Protein AF-A0A662U172-F1 (afdb_monomer)

Nearest PDB structures (foldseek):
  5jpu-assembly1_B  TM=6.348E-01  e=9.410E-02  Rhodococcus erythropolis
  7epn-assembly1_A  TM=6.260E-01  e=1.251E-01  Mycolicibacterium smegmatis MC2 155
  4hvn-assembly1_B  TM=6.223E-01  e=1.401E-01  Catenulispora acidiphila DSM 44928
  3dm8-assembly1_A-2  TM=6.032E-01  e=2.087E-01  Rhodopseudomonas palustris
  3ec9-assembly1_A  TM=5.964E-01  e=4.130E-01  Burkholderia thailandensis E264

Secondary structure (DSSP, 8-state):
--PPPSS-HHHHHHHHHHHHHTSHHHHHTT-EEEEEEEEEEETTEEEEEEEEEEE-TTT--EEEEEEEEEEETTT--EEEEEEES-SS--

Radius of gyration: 13.89 Å; Cα contacts (8 Å, |Δi|>4): 177; chains: 1; bounding box: 37×20×42 Å

Sequence (90 aa):
FYYPPRVTPFEAERIALEAVEETECYEEYNLHELEVEEVRTDRGDWEIEVEARGESCHTEEERGWTFKVRIDMYTGRVRRIRSDPDCGCT

Foldseek 3Di:
DDDDFPADQVNLLVLQVVVVCPDPCCVVFVKDPWDWDDWDDDPQKIWTKIKIWGADPPDRDIDIKIKTWIARRHPRDTPDIAMVVGDDDD

pLDDT: mean 88.61, std 11.21, range [47.03, 97.5]

Mean predicted aligned error: 4.97 Å

Structure (mmCIF, N/CA/C/O backbone):
data_AF-A0A662U172-F1
#
_entry.id   AF-A0A662U172-F1
#
loop_
_atom_site.group_PDB
_atom_site.id
_atom_site.type_symbol
_atom_site.label_atom_id
_atom_site.label_alt_id
_atom_site.label_comp_id
_atom_site.label_asym_id
_atom_site.label_entity_id
_atom_site.label_seq_id
_atom_site.pdbx_PDB_ins_code
_atom_site.Cartn_x
_atom_site.Cartn_y
_atom_site.Cartn_z
_atom_site.occupancy
_atom_site.B_iso_or_equiv
_atom_site.auth_seq_id
_atom_site.auth_comp_id
_atom_site.auth_asym_id
_atom_site.auth_atom_id
_atom_site.pdbx_PDB_model_num
ATOM 1 N N . PHE A 1 1 ? 12.209 -7.426 -26.035 1.00 47.03 1 PHE A N 1
ATOM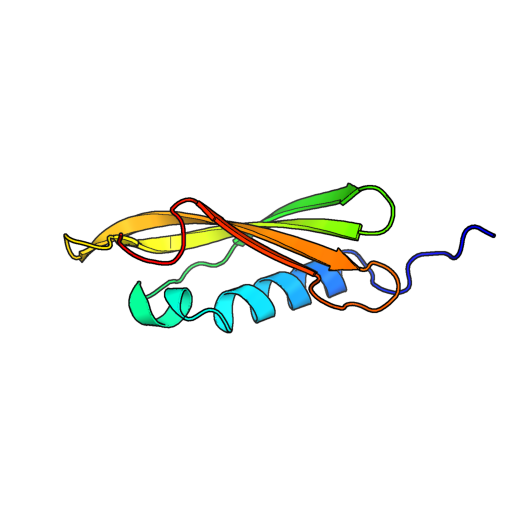 2 C CA . PHE A 1 1 ? 12.923 -6.316 -25.380 1.00 47.03 1 PHE A CA 1
ATOM 3 C C . PHE A 1 1 ? 12.472 -6.269 -23.932 1.00 47.03 1 PHE A C 1
ATOM 5 O O . PHE A 1 1 ? 11.311 -5.969 -23.697 1.00 47.03 1 PHE A O 1
ATOM 12 N N . TYR A 1 2 ? 13.329 -6.665 -22.989 1.00 52.59 2 TYR A N 1
ATOM 13 C CA . TYR A 1 2 ? 13.056 -6.511 -21.559 1.00 52.59 2 TYR A CA 1
ATOM 14 C C . TYR A 1 2 ? 13.654 -5.161 -21.163 1.00 52.59 2 TYR A C 1
ATOM 16 O O . TYR A 1 2 ? 14.875 -5.014 -21.149 1.00 52.59 2 TYR A O 1
ATOM 24 N N . TYR A 1 3 ? 12.815 -4.143 -20.984 1.00 61.47 3 TYR A N 1
ATOM 25 C CA . TYR A 1 3 ? 13.286 -2.876 -20.434 1.00 61.47 3 TYR A CA 1
ATOM 26 C C . TYR A 1 3 ? 13.512 -3.077 -18.931 1.00 61.47 3 TYR A C 1
ATOM 28 O O . TYR A 1 3 ? 12.713 -3.776 -18.300 1.00 61.47 3 TYR A O 1
ATOM 36 N N . PRO A 1 4 ? 14.588 -2.527 -18.347 1.00 68.38 4 PRO A N 1
ATOM 37 C CA . PRO A 1 4 ? 14.710 -2.490 -16.900 1.00 68.38 4 PRO A CA 1
ATOM 38 C C . PRO A 1 4 ? 13.598 -1.595 -16.322 1.00 68.38 4 PRO A C 1
ATOM 40 O O . PRO A 1 4 ? 13.195 -0.628 -16.984 1.00 68.38 4 PRO A O 1
ATOM 43 N N . PRO A 1 5 ? 13.071 -1.917 -15.129 1.00 73.06 5 PRO A N 1
ATOM 44 C CA . PRO A 1 5 ? 12.106 -1.059 -14.454 1.00 73.06 5 PRO A CA 1
ATOM 45 C C . PRO A 1 5 ? 12.719 0.325 -14.216 1.00 73.06 5 PRO A C 1
ATOM 47 O O . PRO A 1 5 ? 13.907 0.442 -13.917 1.00 73.06 5 PRO A O 1
ATOM 50 N N . ARG A 1 6 ? 11.916 1.373 -14.418 1.00 85.31 6 ARG A N 1
ATOM 51 C CA . ARG A 1 6 ? 12.339 2.769 -14.206 1.00 85.31 6 ARG A CA 1
ATOM 52 C C . ARG A 1 6 ? 12.061 3.240 -12.788 1.00 85.31 6 ARG A C 1
ATOM 54 O O . ARG A 1 6 ? 12.724 4.156 -12.332 1.00 85.31 6 ARG A O 1
ATOM 61 N N . VAL A 1 7 ? 11.087 2.610 -12.142 1.00 90.81 7 VAL A N 1
ATOM 62 C CA . VAL A 1 7 ? 10.679 2.882 -10.770 1.00 90.81 7 VAL A CA 1
ATOM 63 C C . VAL A 1 7 ? 11.401 1.896 -9.869 1.00 90.81 7 VAL A C 1
ATOM 65 O O . VAL A 1 7 ? 11.264 0.681 -10.043 1.00 90.81 7 VAL A O 1
ATOM 68 N N . THR A 1 8 ? 12.187 2.414 -8.935 1.00 93.50 8 THR A N 1
ATOM 69 C CA . THR A 1 8 ? 12.844 1.612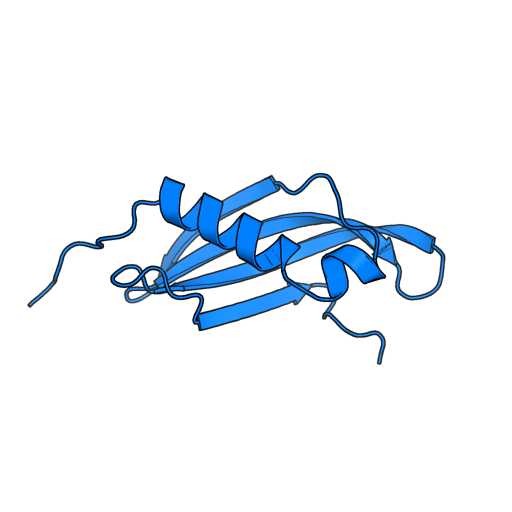 -7.899 1.00 93.50 8 THR A CA 1
ATOM 70 C C . THR A 1 8 ? 11.827 1.097 -6.870 1.00 93.50 8 THR A C 1
ATOM 72 O O . THR A 1 8 ? 10.744 1.670 -6.760 1.00 93.50 8 THR A O 1
ATOM 75 N N . PRO A 1 9 ? 12.154 0.048 -6.089 1.00 92.75 9 PRO A N 1
ATOM 76 C CA . PRO A 1 9 ? 11.287 -0.408 -4.999 1.00 92.75 9 PRO A CA 1
ATOM 77 C C . PRO A 1 9 ? 10.897 0.731 -4.047 1.00 92.75 9 PRO A C 1
ATOM 79 O O . PRO A 1 9 ? 9.720 0.942 -3.803 1.00 92.75 9 PRO A O 1
ATOM 82 N N . PHE A 1 10 ? 11.872 1.543 -3.629 1.00 94.06 10 PHE A N 1
ATOM 83 C CA . PHE A 1 10 ? 11.656 2.676 -2.727 1.00 94.06 10 PHE A CA 1
ATOM 84 C C . PHE A 1 10 ? 10.741 3.761 -3.322 1.00 94.06 10 PHE A C 1
ATOM 86 O O . PHE A 1 10 ? 9.895 4.328 -2.637 1.00 94.06 10 PHE A O 1
ATOM 93 N N . GLU A 1 11 ? 10.879 4.062 -4.618 1.00 95.31 11 GLU A N 1
ATOM 94 C CA . GLU A 1 11 ? 9.943 4.976 -5.283 1.00 95.31 11 GLU A CA 1
ATOM 95 C C . GLU A 1 11 ? 8.537 4.383 -5.357 1.00 95.31 11 GLU A C 1
ATOM 97 O O . GLU A 1 11 ? 7.567 5.118 -5.197 1.00 95.31 11 GLU A O 1
ATOM 102 N N . ALA A 1 12 ? 8.422 3.075 -5.589 1.00 95.31 12 ALA A N 1
ATOM 103 C CA . ALA A 1 12 ? 7.139 2.393 -5.628 1.00 95.31 12 ALA A CA 1
ATOM 104 C C . ALA A 1 12 ? 6.464 2.387 -4.246 1.00 95.31 12 ALA A C 1
ATOM 106 O O . ALA A 1 12 ? 5.274 2.670 -4.175 1.00 95.31 12 ALA A O 1
ATOM 107 N N . GLU A 1 13 ? 7.217 2.153 -3.165 1.00 96.62 13 GLU A N 1
ATOM 108 C CA . GLU A 1 13 ? 6.749 2.273 -1.773 1.00 96.62 13 GLU A CA 1
ATOM 109 C C . GLU A 1 13 ? 6.158 3.656 -1.507 1.00 96.62 13 GLU A C 1
ATOM 111 O O . GLU A 1 13 ? 5.011 3.771 -1.081 1.00 96.62 13 GLU A O 1
ATOM 116 N N . ARG A 1 14 ? 6.905 4.715 -1.843 1.00 97.06 14 ARG A N 1
ATOM 117 C CA . ARG A 1 14 ? 6.441 6.096 -1.671 1.00 97.06 14 ARG A CA 1
ATOM 118 C C . ARG A 1 14 ? 5.155 6.368 -2.453 1.00 97.06 14 ARG A C 1
ATOM 120 O O . ARG A 1 14 ? 4.222 6.927 -1.895 1.00 97.06 14 ARG A O 1
ATOM 127 N N . ILE A 1 15 ? 5.092 5.927 -3.712 1.00 96.81 15 ILE A N 1
ATOM 128 C CA . ILE A 1 15 ? 3.893 6.071 -4.551 1.00 96.81 15 ILE A CA 1
ATOM 129 C C . ILE A 1 15 ? 2.712 5.293 -3.956 1.00 96.81 15 ILE A C 1
ATOM 131 O O . ILE A 1 15 ? 1.584 5.762 -4.045 1.00 96.81 15 ILE A O 1
ATOM 135 N N . ALA A 1 16 ? 2.938 4.111 -3.375 1.00 96.69 16 ALA A N 1
ATOM 136 C CA . ALA A 1 16 ? 1.872 3.331 -2.752 1.00 96.69 16 ALA A CA 1
ATOM 137 C C . ALA A 1 16 ? 1.313 4.013 -1.503 1.00 96.69 16 ALA A C 1
ATOM 139 O O . ALA A 1 16 ? 0.096 4.074 -1.371 1.00 96.69 16 ALA A O 1
ATOM 140 N N . LEU A 1 17 ? 2.177 4.551 -0.638 1.00 96.81 17 LEU A N 1
ATOM 141 C CA . LEU A 1 17 ? 1.761 5.314 0.541 1.00 96.81 17 LEU A CA 1
ATOM 142 C C . LEU A 1 17 ? 0.951 6.552 0.135 1.00 96.81 17 LEU A C 1
ATOM 144 O O . LEU A 1 17 ? -0.190 6.685 0.567 1.00 96.81 17 LEU A O 1
ATOM 148 N N . GLU A 1 18 ? 1.487 7.369 -0.784 1.00 96.69 18 GLU A N 1
ATOM 149 C CA . GLU A 1 18 ? 0.793 8.549 -1.327 1.00 96.69 18 GLU A CA 1
ATOM 150 C C . GLU A 1 18 ? -0.575 8.154 -1.912 1.00 96.69 18 GLU A C 1
ATOM 152 O O . GLU A 1 18 ? -1.588 8.798 -1.658 1.00 96.69 18 GLU A O 1
ATOM 157 N N . ALA A 1 19 ? -0.635 7.041 -2.648 1.00 95.44 19 ALA A N 1
ATOM 158 C CA . ALA A 1 19 ? -1.872 6.567 -3.253 1.00 95.44 19 ALA A CA 1
ATOM 159 C C . ALA A 1 19 ? -2.918 6.097 -2.230 1.00 95.44 19 ALA A C 1
ATOM 161 O O . ALA A 1 19 ? -4.107 6.191 -2.526 1.00 95.44 19 ALA A O 1
ATOM 162 N N . VAL A 1 20 ? -2.505 5.569 -1.070 1.00 94.44 20 VAL A N 1
ATOM 163 C CA . VAL A 1 20 ? -3.420 5.210 0.028 1.00 94.44 20 VAL A CA 1
ATOM 164 C C . VAL A 1 20 ? -3.933 6.469 0.726 1.00 94.44 20 VAL A C 1
ATOM 166 O O . VAL A 1 20 ? -5.136 6.563 0.963 1.00 94.44 20 VAL A O 1
ATOM 169 N N . GLU A 1 21 ? -3.067 7.453 0.979 1.00 94.00 21 GLU A N 1
ATOM 170 C CA . GLU A 1 21 ? -3.451 8.755 1.552 1.00 94.00 21 GLU A CA 1
ATOM 171 C C . GLU A 1 21 ? -4.453 9.516 0.667 1.00 94.00 21 GLU A C 1
ATOM 173 O O . GLU A 1 21 ? -5.321 10.220 1.172 1.00 94.00 21 GLU A O 1
ATOM 178 N N . GLU A 1 22 ? -4.373 9.348 -0.657 1.00 92.81 22 GLU A N 1
ATOM 179 C CA . GLU A 1 22 ? -5.312 9.940 -1.619 1.00 92.81 22 GLU A CA 1
ATOM 180 C C . GLU A 1 22 ? -6.657 9.188 -1.732 1.00 92.81 22 GLU A C 1
ATOM 182 O O . GLU A 1 22 ? -7.537 9.615 -2.488 1.00 92.81 22 GLU A O 1
ATOM 187 N N . THR A 1 23 ? -6.849 8.065 -1.027 1.00 89.88 23 THR A N 1
ATOM 188 C CA . THR A 1 23 ? -8.141 7.355 -1.026 1.00 89.88 23 THR A CA 1
ATOM 189 C C . THR A 1 23 ? -9.158 8.023 -0.104 1.00 89.88 23 THR A C 1
ATOM 191 O O . THR A 1 23 ? -8.823 8.511 0.969 1.00 89.88 23 THR A O 1
ATOM 194 N N . GLU A 1 24 ? -10.441 7.956 -0.473 1.00 86.75 24 GLU A N 1
ATOM 195 C CA . GLU A 1 24 ? -11.556 8.435 0.365 1.00 86.75 24 GLU A CA 1
ATOM 196 C C . GLU A 1 24 ? -11.584 7.789 1.765 1.00 86.75 24 GLU A C 1
ATOM 198 O O . GLU A 1 24 ? -11.993 8.410 2.742 1.00 86.75 24 GLU A O 1
ATOM 203 N N . CYS A 1 25 ? -11.063 6.567 1.872 1.00 84.06 25 CYS A N 1
ATOM 204 C CA . CYS A 1 25 ? -10.980 5.792 3.105 1.00 84.06 25 CYS A CA 1
ATOM 205 C C . CYS A 1 25 ? -10.013 6.363 4.124 1.00 84.06 25 CYS A C 1
ATOM 207 O O . CYS A 1 25 ? -10.222 6.172 5.319 1.00 84.06 25 CYS A O 1
ATOM 209 N N . TYR A 1 26 ? -8.957 7.034 3.661 1.00 86.75 26 TYR A N 1
ATOM 210 C CA . TYR A 1 26 ? -7.961 7.605 4.550 1.00 86.75 26 TYR A CA 1
ATOM 211 C C . TYR A 1 26 ? -8.593 8.630 5.492 1.00 86.75 26 TYR A C 1
ATOM 213 O O . TYR A 1 26 ? -8.404 8.562 6.704 1.00 86.75 26 TYR A O 1
ATOM 221 N N . GLU A 1 27 ? -9.423 9.515 4.943 1.00 87.19 27 GLU A N 1
ATOM 222 C CA . GLU A 1 27 ? -10.161 10.501 5.729 1.00 87.19 27 GLU A CA 1
ATOM 223 C C . GLU A 1 27 ? -11.406 9.899 6.399 1.00 87.19 27 GLU A C 1
ATOM 225 O O . GLU A 1 27 ? -11.653 10.182 7.569 1.00 87.19 27 GLU A O 1
ATOM 230 N N . GLU A 1 28 ? -12.179 9.058 5.696 1.00 87.00 28 GLU A N 1
ATOM 231 C CA . GLU A 1 28 ? -13.443 8.503 6.216 1.00 87.00 28 GLU A CA 1
ATOM 232 C C . GLU A 1 28 ? -13.246 7.601 7.441 1.00 87.00 28 GLU A C 1
ATOM 234 O O . GLU A 1 28 ? -14.062 7.631 8.361 1.00 87.00 28 GLU A O 1
ATOM 239 N N . TYR A 1 29 ? -12.160 6.828 7.469 1.00 88.12 29 TYR A N 1
ATOM 240 C CA . TYR A 1 29 ? -11.848 5.904 8.561 1.00 88.12 29 TYR A CA 1
ATOM 241 C C . TYR A 1 29 ? -10.669 6.368 9.409 1.00 88.12 29 TYR A C 1
ATOM 243 O O . TYR A 1 29 ? -10.104 5.555 10.140 1.00 88.12 29 TYR A O 1
ATOM 251 N N . ASN A 1 30 ? -10.274 7.641 9.304 1.00 89.88 30 ASN A N 1
ATOM 252 C CA . ASN A 1 30 ? -9.195 8.224 10.101 1.00 89.88 30 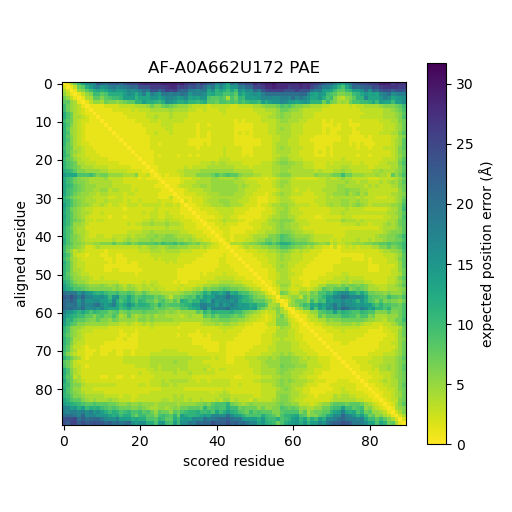ASN A CA 1
ATOM 253 C C . ASN A 1 30 ? -7.938 7.332 10.111 1.00 89.88 30 ASN A C 1
ATOM 255 O O . ASN A 1 30 ? -7.423 6.947 11.168 1.00 89.88 30 ASN A O 1
ATOM 259 N N . LEU A 1 31 ? -7.505 6.916 8.916 1.00 91.50 31 LEU A N 1
ATOM 260 C CA . LEU A 1 31 ? -6.387 5.995 8.781 1.00 91.50 31 LEU A CA 1
ATOM 261 C C . LEU A 1 31 ? -5.083 6.675 9.210 1.00 91.50 31 LEU A C 1
ATOM 263 O O . LEU A 1 31 ? -4.832 7.844 8.926 1.00 91.50 31 LEU A O 1
ATOM 267 N N . HIS A 1 32 ? -4.242 5.922 9.898 1.00 93.12 32 HIS A N 1
ATOM 268 C CA . HIS A 1 32 ? -2.960 6.348 10.434 1.00 93.12 32 HIS A CA 1
ATOM 269 C C . HIS A 1 32 ? -2.011 5.148 10.532 1.00 93.12 32 HIS A C 1
ATOM 271 O O . HIS A 1 32 ? -2.395 4.012 10.259 1.00 93.12 32 HIS A O 1
ATOM 277 N N . GLU A 1 33 ? -0.752 5.407 10.900 1.00 94.25 33 GLU A N 1
ATOM 278 C CA . GLU A 1 33 ? 0.286 4.368 11.020 1.00 94.25 33 GLU A CA 1
ATOM 279 C C . GLU A 1 33 ? 0.433 3.526 9.742 1.00 94.25 33 GLU A C 1
ATOM 281 O O . GLU A 1 33 ? 0.481 2.302 9.791 1.00 94.25 33 GLU A O 1
ATOM 286 N N . LEU A 1 34 ? 0.491 4.202 8.589 1.00 95.31 34 LEU A N 1
ATOM 287 C CA . LEU A 1 34 ? 0.753 3.550 7.310 1.00 95.31 34 LEU A CA 1
ATOM 288 C C . LEU A 1 34 ? 2.146 2.901 7.311 1.00 95.31 34 LEU A C 1
ATOM 290 O O . LEU A 1 34 ? 3.155 3.595 7.460 1.00 95.31 34 LEU A O 1
ATOM 294 N N . GLU A 1 35 ? 2.198 1.592 7.088 1.00 96.06 35 GLU A N 1
ATOM 295 C CA . GLU A 1 35 ? 3.425 0.797 7.037 1.00 96.06 35 GLU A CA 1
ATOM 296 C C . GLU A 1 35 ? 3.426 -0.104 5.798 1.00 96.06 35 GLU A C 1
ATOM 298 O O . GLU A 1 35 ? 2.404 -0.670 5.424 1.00 96.06 35 GLU A O 1
ATOM 303 N N . VAL A 1 36 ? 4.569 -0.219 5.118 1.00 96.62 36 VAL A N 1
ATOM 304 C CA . VAL A 1 36 ? 4.705 -1.133 3.977 1.00 96.62 36 VAL A CA 1
ATOM 305 C C . VAL A 1 36 ? 5.204 -2.485 4.473 1.00 96.62 36 VAL A C 1
ATOM 307 O O . VAL A 1 36 ? 6.359 -2.597 4.879 1.00 96.62 36 VAL A O 1
ATOM 310 N N . GLU A 1 37 ? 4.369 -3.513 4.349 1.00 96.44 37 GLU A N 1
ATOM 311 C CA . GLU A 1 37 ? 4.683 -4.874 4.803 1.00 96.44 37 GLU A CA 1
ATOM 312 C C . GLU A 1 37 ? 5.373 -5.715 3.721 1.00 96.44 37 GLU A C 1
ATOM 314 O O . GLU A 1 37 ? 6.298 -6.485 3.994 1.00 96.44 37 GLU A O 1
ATOM 319 N N . GLU A 1 38 ? 4.948 -5.580 2.461 1.00 95.38 38 GLU A N 1
ATOM 320 C CA . GLU A 1 38 ? 5.488 -6.377 1.357 1.00 95.38 38 GLU A CA 1
ATOM 321 C C . GLU A 1 38 ? 5.659 -5.544 0.087 1.00 95.38 38 GLU A C 1
ATOM 323 O O . GLU A 1 38 ? 4.757 -4.827 -0.344 1.00 95.38 38 GLU A O 1
ATOM 328 N N . VAL A 1 39 ? 6.812 -5.709 -0.569 1.00 95.50 39 VAL A N 1
ATOM 329 C CA . VAL A 1 39 ? 7.087 -5.177 -1.908 1.00 95.50 39 VAL A CA 1
ATOM 330 C C . VAL A 1 39 ? 7.571 -6.310 -2.792 1.00 95.50 39 VAL A C 1
ATOM 332 O O . VAL A 1 39 ? 8.637 -6.893 -2.573 1.00 95.50 39 VAL A O 1
ATOM 335 N N . ARG A 1 40 ? 6.812 -6.613 -3.842 1.00 95.44 40 ARG A N 1
ATOM 336 C CA . ARG A 1 40 ? 7.173 -7.652 -4.810 1.00 95.44 40 ARG A CA 1
ATOM 337 C C . ARG A 1 40 ? 6.897 -7.224 -6.241 1.00 95.44 40 ARG A C 1
ATOM 339 O O . ARG A 1 40 ? 6.313 -6.180 -6.510 1.00 95.44 40 ARG A O 1
ATOM 346 N N . THR A 1 41 ? 7.335 -8.056 -7.179 1.00 92.75 41 THR A N 1
ATOM 347 C CA . THR A 1 41 ? 7.147 -7.814 -8.614 1.00 92.75 41 THR A CA 1
ATOM 348 C C . THR A 1 41 ? 6.272 -8.893 -9.229 1.00 92.75 41 THR A C 1
ATOM 350 O O . THR A 1 41 ? 6.509 -10.080 -9.008 1.00 92.75 41 THR A O 1
ATOM 353 N N . ASP A 1 42 ? 5.292 -8.488 -10.035 1.00 92.19 42 ASP A N 1
ATOM 354 C CA . ASP A 1 42 ? 4.442 -9.378 -10.827 1.00 92.19 42 ASP A CA 1
ATOM 355 C C . ASP A 1 42 ? 4.296 -8.824 -12.247 1.00 92.19 42 ASP A C 1
ATOM 357 O O . ASP A 1 42 ? 3.682 -7.785 -12.472 1.00 92.19 42 ASP A O 1
ATOM 361 N N . ARG A 1 43 ? 4.859 -9.530 -13.236 1.00 88.12 43 ARG A N 1
ATOM 362 C CA . ARG A 1 43 ? 4.629 -9.286 -14.678 1.00 88.12 43 ARG A CA 1
ATOM 363 C C . ARG A 1 43 ? 4.784 -7.819 -15.135 1.00 88.12 43 ARG A C 1
ATOM 365 O O . ARG A 1 43 ? 4.069 -7.375 -16.032 1.00 88.12 43 ARG A O 1
ATOM 372 N N . GLY A 1 44 ? 5.758 -7.095 -14.581 1.00 90.06 44 GLY A N 1
ATOM 373 C CA . GLY A 1 44 ? 6.037 -5.695 -14.935 1.00 90.06 44 GLY A CA 1
ATOM 374 C C . GLY A 1 44 ? 5.303 -4.662 -14.074 1.00 90.06 44 GLY A C 1
ATOM 375 O O . GLY A 1 44 ? 5.398 -3.469 -14.359 1.00 90.06 44 GLY A O 1
ATOM 376 N N . ASP A 1 45 ? 4.614 -5.112 -13.026 1.00 95.31 45 ASP A N 1
ATOM 377 C CA . ASP A 1 45 ? 4.052 -4.278 -11.970 1.00 95.31 45 ASP A CA 1
ATOM 378 C C . ASP A 1 45 ? 4.792 -4.518 -10.639 1.00 95.31 45 ASP A C 1
ATOM 380 O O . ASP A 1 45 ? 5.233 -5.634 -10.347 1.00 95.31 45 ASP A O 1
ATOM 384 N N . TRP A 1 46 ? 4.910 -3.467 -9.833 1.00 96.19 46 TRP A N 1
ATOM 385 C CA . TRP A 1 46 ? 5.129 -3.563 -8.396 1.00 96.19 46 TRP A CA 1
ATOM 386 C C . TRP A 1 46 ? 3.791 -3.900 -7.745 1.00 96.19 46 TRP A C 1
ATOM 388 O O . TRP A 1 46 ? 2.785 -3.245 -8.029 1.00 96.19 46 TRP A O 1
ATOM 398 N N . GLU A 1 47 ? 3.774 -4.918 -6.893 1.00 97.25 47 GLU A N 1
ATOM 399 C CA . GLU A 1 47 ? 2.672 -5.177 -5.972 1.00 97.25 47 GLU A CA 1
ATOM 400 C C . GLU A 1 47 ? 3.158 -4.831 -4.569 1.00 97.25 47 GLU A C 1
ATOM 402 O O . GLU A 1 47 ? 4.181 -5.361 -4.129 1.00 97.25 47 GLU A O 1
ATOM 407 N N . ILE A 1 48 ? 2.448 -3.915 -3.918 1.00 97.38 48 ILE A N 1
ATOM 408 C CA . ILE A 1 48 ? 2.811 -3.373 -2.613 1.00 97.38 48 ILE A CA 1
ATOM 409 C C . ILE A 1 48 ? 1.645 -3.573 -1.663 1.00 97.38 48 ILE A C 1
ATOM 411 O O . ILE A 1 48 ? 0.508 -3.239 -2.007 1.00 97.38 48 ILE A O 1
ATOM 415 N N . GLU A 1 49 ? 1.939 -4.141 -0.502 1.00 97.50 49 GLU A N 1
ATOM 416 C CA . GLU A 1 49 ? 1.001 -4.282 0.601 1.00 97.50 49 GLU A CA 1
ATOM 417 C C . GLU A 1 49 ? 1.312 -3.221 1.655 1.00 97.50 49 GLU A C 1
ATOM 419 O O . GLU A 1 49 ? 2.437 -3.141 2.145 1.00 97.50 49 GLU A O 1
ATOM 424 N N . VAL A 1 50 ? 0.324 -2.379 1.944 1.00 97.19 50 VAL A N 1
ATOM 425 C CA . VAL A 1 50 ? 0.404 -1.308 2.937 1.00 97.19 50 VAL A CA 1
ATOM 426 C C . VAL A 1 50 ? -0.593 -1.619 4.040 1.00 97.19 50 VAL A C 1
ATOM 428 O O . VAL A 1 50 ? -1.784 -1.742 3.763 1.00 97.19 50 VAL A O 1
ATOM 431 N N . GLU A 1 51 ? -0.134 -1.745 5.273 1.00 95.94 51 GLU A N 1
ATOM 432 C CA . GLU A 1 51 ? -0.999 -1.808 6.443 1.00 95.94 51 GLU A CA 1
ATOM 433 C C . GLU A 1 51 ? -1.260 -0.408 6.996 1.00 95.94 51 GLU A C 1
ATOM 435 O O . GLU A 1 51 ? -0.445 0.501 6.862 1.00 95.94 51 GLU A O 1
ATOM 4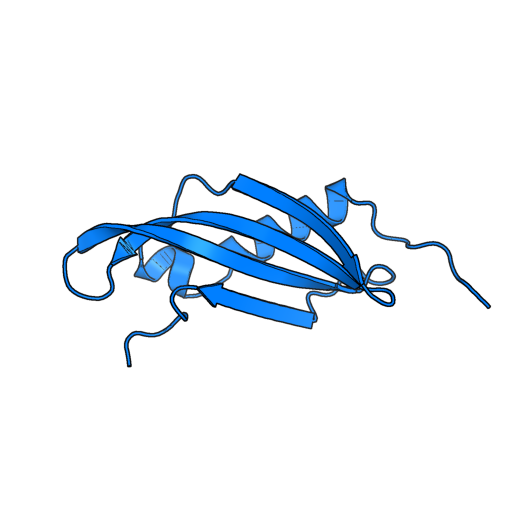40 N N . ALA A 1 52 ? -2.432 -0.228 7.591 1.00 94.19 52 ALA A N 1
ATOM 441 C CA . ALA A 1 52 ? -2.826 0.979 8.294 1.00 94.19 52 ALA A CA 1
ATOM 442 C C . ALA A 1 52 ? -3.675 0.607 9.509 1.00 94.19 52 ALA A C 1
ATOM 444 O O . ALA A 1 52 ? -4.311 -0.452 9.553 1.00 94.19 52 ALA A O 1
ATOM 445 N N . ARG A 1 53 ? -3.754 1.515 10.475 1.00 92.62 53 ARG A N 1
ATOM 446 C CA . ARG A 1 53 ? -4.765 1.485 11.533 1.00 92.62 53 ARG A CA 1
ATOM 447 C C . ARG A 1 53 ? -5.791 2.567 11.305 1.00 92.62 53 ARG A C 1
ATOM 449 O O . ARG A 1 53 ? -5.482 3.602 10.739 1.00 92.62 53 ARG A O 1
ATOM 456 N N . GLY A 1 54 ? -7.012 2.331 11.747 1.00 91.31 54 GLY A N 1
ATOM 457 C CA . GLY A 1 54 ? -8.056 3.341 11.706 1.00 91.31 54 GLY A CA 1
ATOM 458 C C . GLY A 1 54 ? -9.378 2.796 12.198 1.00 91.31 54 GLY A C 1
ATOM 459 O O . GLY A 1 54 ? -9.457 1.698 12.740 1.00 91.31 54 GLY A O 1
ATOM 460 N N . GLU A 1 55 ? -10.428 3.566 12.010 1.00 88.31 55 GLU A N 1
ATOM 461 C CA . GLU A 1 55 ? -11.752 3.278 12.532 1.00 88.31 55 GLU A CA 1
ATOM 462 C C . GLU A 1 55 ? -12.495 2.252 11.668 1.00 88.31 55 GLU A C 1
ATOM 464 O O . GLU A 1 55 ? -12.219 2.033 10.484 1.00 88.31 55 GLU A O 1
ATOM 469 N N . SER A 1 56 ? -13.450 1.563 12.284 1.00 80.75 56 SER A N 1
ATOM 470 C CA . SER A 1 56 ? -14.386 0.693 11.585 1.00 80.75 56 SER A CA 1
ATOM 471 C C . SER A 1 56 ? -15.554 1.502 11.006 1.00 80.75 56 SER A C 1
ATOM 473 O O . SER A 1 56 ? -15.993 2.493 11.582 1.00 80.75 56 SER A O 1
ATOM 475 N N . CYS A 1 57 ? -16.136 0.999 9.915 1.00 71.31 57 CYS A N 1
ATOM 476 C CA . CYS A 1 57 ? -17.330 1.539 9.251 1.00 71.31 57 CYS A CA 1
ATOM 477 C C . CYS A 1 57 ? -18.533 1.878 10.149 1.00 71.31 57 CYS A C 1
ATOM 479 O O . CYS A 1 57 ? -19.417 2.627 9.734 1.00 71.31 57 CYS A O 1
ATOM 481 N N . HIS A 1 58 ? -18.650 1.257 11.32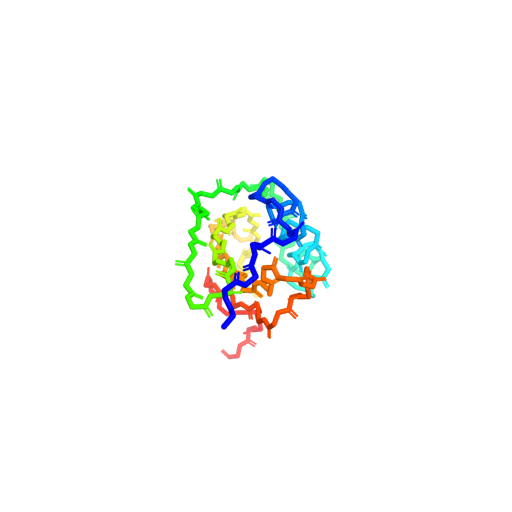5 1.00 68.94 58 HIS A N 1
ATOM 482 C CA . HIS A 1 58 ? -19.911 1.249 12.071 1.00 68.94 58 HIS A CA 1
ATOM 483 C C . HIS A 1 58 ? -19.781 1.505 13.566 1.00 68.94 58 HIS A C 1
ATOM 485 O O . HIS A 1 58 ? -20.799 1.778 14.201 1.00 68.94 58 HIS A O 1
ATOM 491 N N . THR A 1 59 ? -18.589 1.373 14.143 1.00 66.88 59 THR A N 1
ATOM 492 C CA . THR A 1 59 ?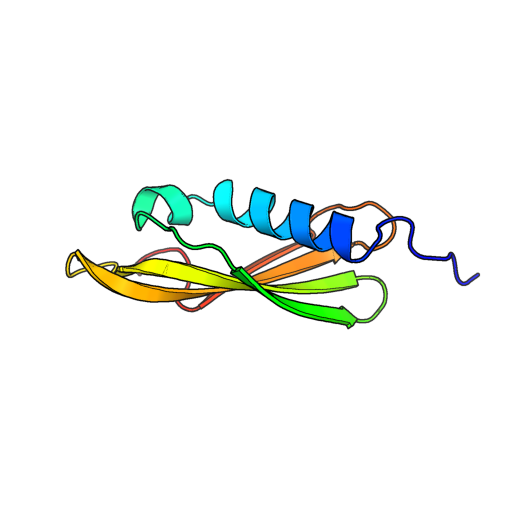 -18.447 1.369 15.604 1.00 66.88 59 THR A CA 1
ATOM 493 C C . THR A 1 59 ? -17.396 2.331 16.141 1.00 66.88 59 THR A C 1
ATOM 495 O O . THR A 1 59 ? -17.213 2.348 17.353 1.00 66.88 59 THR A O 1
ATOM 498 N N . GLU A 1 60 ? -16.730 3.130 15.291 1.00 73.00 60 GLU A N 1
ATOM 499 C CA . GLU A 1 60 ? -15.591 3.989 15.694 1.00 73.00 60 GLU A CA 1
ATOM 500 C C . GLU A 1 60 ? -14.503 3.187 16.455 1.00 73.00 60 GLU A C 1
ATOM 502 O O . GLU A 1 60 ? -13.686 3.723 17.196 1.00 73.00 60 GLU A O 1
ATOM 507 N N . GLU A 1 61 ? -14.500 1.857 16.298 1.00 83.00 61 GLU A N 1
ATOM 508 C CA . GLU A 1 61 ? -13.523 0.965 16.915 1.00 83.00 61 GLU A CA 1
ATOM 509 C C . GLU A 1 61 ? -12.277 0.888 16.039 1.00 83.00 61 GLU A C 1
ATOM 511 O O . GLU A 1 61 ? -12.378 0.739 14.819 1.00 83.00 61 GLU A O 1
ATOM 516 N N . GLU A 1 62 ? -11.105 0.933 16.672 1.00 84.94 62 GLU A N 1
ATOM 517 C CA . GLU A 1 62 ? -9.827 0.772 15.984 1.00 84.94 62 GLU A CA 1
ATOM 518 C C . GLU A 1 62 ? -9.707 -0.637 15.382 1.00 84.94 62 GLU A C 1
ATOM 520 O O . GLU A 1 62 ? -9.910 -1.653 16.057 1.00 84.94 62 GLU A O 1
ATOM 525 N N . ARG A 1 63 ? -9.349 -0.697 14.099 1.00 86.75 63 ARG A N 1
ATOM 526 C CA . ARG A 1 63 ? -9.072 -1.922 13.353 1.00 86.75 63 ARG A CA 1
ATOM 527 C C . ARG A 1 63 ? -7.897 -1.750 12.395 1.00 86.75 63 ARG A C 1
ATOM 529 O O . ARG A 1 63 ? -7.561 -0.642 11.981 1.00 86.75 63 ARG A O 1
ATOM 536 N N . GLY A 1 64 ? -7.306 -2.882 12.019 1.00 90.25 64 GLY A N 1
ATOM 537 C CA . GLY A 1 64 ? -6.317 -2.946 10.947 1.00 90.25 64 GLY A CA 1
ATOM 538 C C . GLY A 1 64 ? -6.970 -2.874 9.568 1.00 90.25 64 GLY A C 1
ATOM 539 O O . GLY A 1 64 ? -8.069 -3.398 9.361 1.00 90.25 64 GLY A O 1
ATOM 540 N N . TRP A 1 65 ? -6.266 -2.235 8.644 1.00 92.56 65 TRP A N 1
ATOM 541 C CA . TRP A 1 65 ? -6.603 -2.105 7.235 1.00 92.56 65 TRP A CA 1
ATOM 542 C C . TRP A 1 65 ? -5.399 -2.517 6.396 1.00 92.56 65 TRP A C 1
ATOM 544 O O . TRP A 1 65 ? -4.274 -2.144 6.707 1.00 92.56 65 TRP A O 1
ATOM 554 N N . THR A 1 66 ? -5.633 -3.239 5.309 1.00 94.81 66 THR A N 1
ATOM 555 C CA . THR A 1 66 ? -4.584 -3.685 4.393 1.00 94.81 66 THR A CA 1
ATOM 556 C C . THR A 1 66 ? -4.899 -3.213 2.983 1.00 94.81 66 THR A C 1
ATOM 558 O O . THR A 1 66 ? -5.962 -3.498 2.442 1.00 94.81 66 THR A O 1
ATOM 561 N N . PHE A 1 67 ? -3.961 -2.538 2.333 1.00 95.62 67 PHE A N 1
ATOM 562 C CA . PHE A 1 67 ? -4.089 -2.029 0.976 1.00 95.62 67 PHE A CA 1
ATOM 563 C C . PHE A 1 67 ? -3.126 -2.748 0.046 1.00 95.62 67 PHE A C 1
ATOM 565 O O . PHE A 1 67 ? -1.923 -2.780 0.264 1.00 95.62 67 PHE A O 1
ATOM 572 N N . LYS A 1 68 ? -3.656 -3.279 -1.051 1.00 96.75 68 LYS A N 1
ATOM 573 C CA . LYS A 1 68 ? -2.890 -3.869 -2.147 1.00 96.75 68 LYS A CA 1
ATOM 574 C C . LYS A 1 68 ? -2.843 -2.893 -3.308 1.00 96.75 68 LYS A C 1
ATOM 576 O O . LYS A 1 68 ? -3.826 -2.731 -4.040 1.00 96.75 68 LYS A O 1
ATOM 581 N N . VAL A 1 69 ? -1.684 -2.276 -3.498 1.00 97.19 69 VAL A N 1
ATOM 582 C CA . VAL A 1 69 ? -1.420 -1.299 -4.553 1.00 97.19 69 VAL A CA 1
ATOM 583 C C . VAL A 1 69 ? -0.630 -1.962 -5.678 1.00 97.19 69 VAL A C 1
ATOM 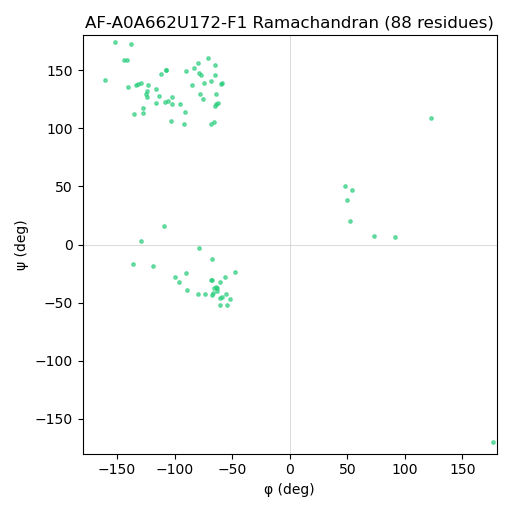585 O O . VAL A 1 69 ? 0.415 -2.570 -5.457 1.00 97.19 69 VAL A O 1
ATOM 588 N N . ARG A 1 70 ? -1.124 -1.849 -6.916 1.00 97.25 70 ARG A N 1
ATOM 589 C CA . ARG A 1 70 ? -0.395 -2.259 -8.127 1.00 97.25 70 ARG A CA 1
ATOM 590 C C . ARG A 1 70 ? 0.096 -1.039 -8.883 1.00 97.25 70 ARG A C 1
ATOM 592 O O . ARG A 1 70 ? -0.721 -0.220 -9.309 1.00 97.25 70 ARG A O 1
ATOM 599 N N . ILE A 1 71 ? 1.399 -0.965 -9.126 1.00 97.06 71 ILE A N 1
ATOM 600 C CA . ILE A 1 71 ? 2.058 0.164 -9.791 1.00 97.06 71 ILE A CA 1
ATOM 601 C C . ILE A 1 71 ? 2.831 -0.346 -10.999 1.00 97.06 71 ILE A C 1
ATOM 603 O O . ILE A 1 71 ? 3.607 -1.287 -10.901 1.00 97.06 71 ILE A O 1
ATOM 607 N N . ASP A 1 72 ? 2.664 0.297 -12.146 1.00 95.81 72 ASP A N 1
ATOM 608 C CA . ASP A 1 72 ? 3.451 -0.018 -13.335 1.00 95.81 72 ASP A CA 1
ATOM 609 C C . ASP A 1 72 ? 4.943 0.304 -13.107 1.00 95.81 72 ASP A C 1
ATOM 611 O O . ASP A 1 72 ? 5.306 1.463 -12.893 1.00 95.81 72 ASP A O 1
ATOM 615 N N . MET A 1 73 ? 5.829 -0.698 -13.193 1.00 94.38 73 MET A N 1
ATOM 616 C CA . MET A 1 73 ? 7.260 -0.532 -12.870 1.00 94.38 73 MET A CA 1
ATOM 617 C C . MET A 1 73 ? 8.019 0.372 -13.859 1.00 94.38 73 MET A C 1
ATOM 619 O O . MET A 1 73 ? 9.173 0.744 -13.622 1.00 94.38 73 MET A O 1
ATOM 623 N N . TYR A 1 74 ? 7.416 0.696 -15.004 1.00 92.75 74 TYR A N 1
ATOM 624 C CA . TYR A 1 74 ? 8.038 1.477 -16.074 1.00 92.75 74 TYR A CA 1
ATOM 625 C C . TYR A 1 74 ? 7.615 2.943 -16.062 1.00 92.75 74 TYR A C 1
ATOM 627 O O . TYR A 1 74 ? 8.369 3.798 -16.527 1.00 92.75 74 TYR A O 1
ATOM 635 N N . THR A 1 75 ? 6.417 3.230 -15.562 1.00 93.75 75 THR A N 1
ATOM 636 C CA . THR A 1 75 ? 5.793 4.557 -15.600 1.00 93.75 75 THR A CA 1
ATOM 637 C C . THR A 1 75 ? 5.502 5.128 -14.219 1.00 93.75 75 THR A C 1
ATOM 639 O O . THR A 1 75 ? 5.292 6.331 -14.122 1.00 93.75 75 THR A O 1
ATOM 642 N N . GLY A 1 76 ? 5.470 4.302 -13.168 1.00 93.06 76 GLY A N 1
ATOM 643 C CA . GLY A 1 76 ? 5.081 4.724 -11.817 1.00 93.06 76 GLY A CA 1
ATOM 644 C C . GLY A 1 76 ? 3.585 4.968 -11.664 1.00 93.06 76 GLY A C 1
ATOM 645 O O . GLY A 1 76 ? 3.138 5.450 -10.631 1.00 93.06 76 GLY A O 1
ATOM 646 N N . ARG A 1 77 ? 2.782 4.640 -12.682 1.00 95.12 77 ARG A N 1
ATOM 647 C CA . ARG A 1 77 ? 1.337 4.831 -12.627 1.00 95.12 77 ARG A CA 1
ATOM 648 C C . ARG A 1 77 ? 0.694 3.760 -11.751 1.00 95.12 77 ARG A C 1
ATOM 650 O O . ARG A 1 77 ? 0.808 2.569 -12.051 1.00 95.12 77 ARG A O 1
ATOM 657 N N . VAL A 1 78 ? -0.064 4.190 -10.746 1.00 96.31 78 VAL A N 1
ATOM 658 C CA . VAL A 1 78 ? -0.957 3.314 -9.982 1.00 96.31 78 VAL A CA 1
ATOM 659 C C . VAL A 1 78 ? -2.038 2.773 -10.918 1.00 96.31 78 VAL A C 1
ATOM 661 O O . VAL A 1 78 ? -2.775 3.520 -11.566 1.00 96.31 78 VAL A O 1
ATOM 664 N N . ARG A 1 79 ? -2.101 1.450 -11.042 1.00 94.81 79 ARG A N 1
ATOM 665 C CA . ARG A 1 79 ? -3.056 0.739 -11.902 1.00 94.81 79 ARG A CA 1
ATOM 666 C C . ARG A 1 79 ? -4.284 0.276 -11.139 1.00 94.81 79 ARG A C 1
ATOM 668 O O . ARG A 1 79 ? -5.356 0.150 -11.731 1.00 94.81 79 ARG A O 1
ATOM 675 N N . ARG A 1 80 ? -4.116 -0.052 -9.861 1.00 94.12 80 ARG A N 1
ATOM 676 C CA . ARG A 1 80 ? -5.181 -0.567 -9.005 1.00 94.12 80 ARG A CA 1
ATOM 677 C C . ARG A 1 80 ? -4.806 -0.374 -7.545 1.00 94.12 80 ARG A C 1
ATOM 679 O O . ARG A 1 80 ? -3.664 -0.626 -7.181 1.00 94.12 80 ARG A O 1
ATOM 686 N N . ILE A 1 81 ? -5.804 -0.030 -6.747 1.00 94.81 81 ILE A N 1
ATOM 687 C CA . ILE A 1 81 ? -5.770 -0.079 -5.290 1.00 94.81 81 ILE A CA 1
ATOM 688 C C . ILE A 1 81 ? -6.940 -0.967 -4.872 1.00 94.81 81 ILE A C 1
ATOM 690 O O . ILE A 1 81 ? -8.009 -0.916 -5.487 1.00 94.81 81 ILE A O 1
ATOM 694 N N . ARG A 1 82 ? -6.713 -1.842 -3.902 1.00 93.56 82 ARG A N 1
ATOM 695 C CA . ARG A 1 82 ? -7.757 -2.604 -3.215 1.00 93.56 82 ARG A CA 1
ATOM 696 C C . ARG A 1 82 ? -7.476 -2.528 -1.735 1.00 93.56 82 ARG A C 1
ATOM 698 O O . ARG A 1 82 ? -6.322 -2.703 -1.367 1.00 93.56 82 ARG A O 1
ATOM 705 N N 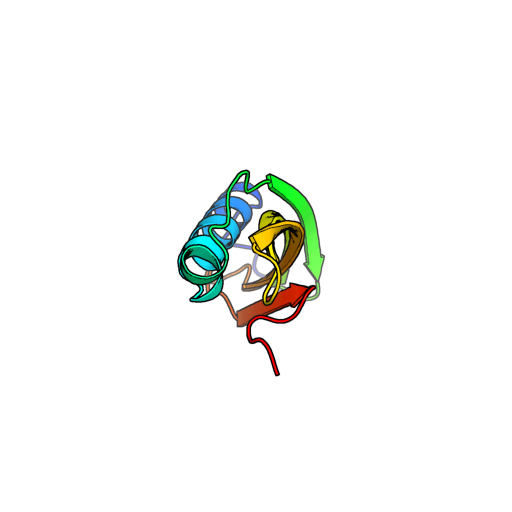. SER A 1 83 ? -8.497 -2.323 -0.930 1.00 90.62 83 SER A N 1
ATOM 706 C CA . SER A 1 83 ? -8.380 -2.401 0.515 1.00 90.62 83 SER A CA 1
ATOM 707 C C . SER A 1 83 ? -9.066 -3.669 1.011 1.00 90.62 83 SER A C 1
ATOM 709 O O . SER A 1 83 ? -10.004 -4.169 0.393 1.00 90.62 83 SER A O 1
ATOM 711 N N . ASP A 1 84 ? -8.567 -4.209 2.106 1.00 88.75 84 ASP A N 1
ATOM 712 C CA . ASP A 1 84 ? -9.225 -5.206 2.923 1.00 88.75 84 ASP A CA 1
ATOM 713 C C . ASP A 1 84 ? -9.204 -4.659 4.348 1.00 88.75 84 ASP A C 1
ATOM 715 O O . ASP A 1 84 ? -8.125 -4.468 4.912 1.00 88.75 84 ASP A O 1
ATOM 719 N N . PRO A 1 85 ? -10.360 -4.325 4.923 1.00 83.12 85 PRO A N 1
ATOM 720 C CA . PRO A 1 85 ? -11.705 -4.365 4.335 1.00 83.12 85 PRO A CA 1
ATOM 721 C C . PRO A 1 85 ? -11.906 -3.392 3.155 1.00 83.12 85 PRO A C 1
ATOM 723 O O . PRO A 1 85 ? -11.209 -2.383 3.035 1.00 83.12 85 PRO A O 1
ATOM 726 N N . ASP A 1 86 ? -12.854 -3.707 2.263 1.00 82.56 86 ASP A N 1
ATOM 727 C CA . ASP A 1 86 ? -13.150 -2.875 1.089 1.00 82.56 86 ASP A CA 1
ATOM 728 C C . ASP A 1 86 ? -13.572 -1.456 1.506 1.00 82.56 86 ASP A C 1
ATOM 730 O O . ASP A 1 86 ? -14.333 -1.240 2.451 1.00 82.56 86 ASP A O 1
ATOM 734 N N . CYS A 1 87 ? -13.039 -0.496 0.761 1.00 72.75 87 CYS A 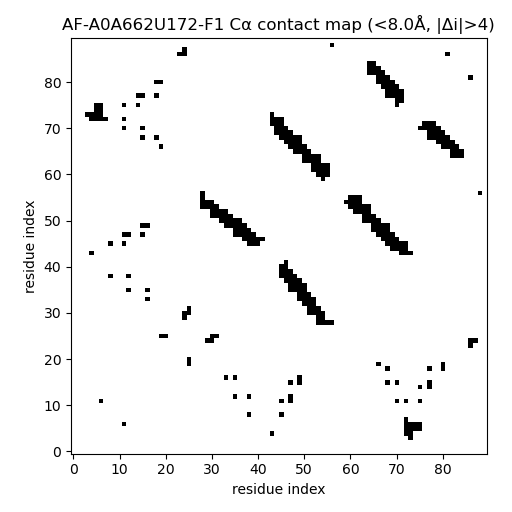N 1
ATOM 735 C CA . CYS A 1 87 ? -13.333 0.917 0.842 1.00 72.75 87 CYS A CA 1
ATOM 736 C C . CYS A 1 87 ? -14.786 1.150 0.431 1.00 72.75 87 CYS A C 1
ATOM 738 O O . CYS A 1 87 ? -15.122 1.047 -0.751 1.00 72.75 87 CYS A O 1
ATOM 740 N N . GLY A 1 88 ? -15.642 1.417 1.414 1.00 66.50 88 GLY A N 1
ATOM 741 C CA . GLY A 1 88 ? -17.077 1.578 1.234 1.00 66.50 88 GLY A CA 1
ATOM 742 C C . GLY A 1 88 ? -17.868 0.603 2.098 1.00 66.50 88 GLY A C 1
ATOM 743 O O . GLY A 1 88 ? -17.948 -0.596 1.822 1.00 66.50 88 GLY A O 1
ATOM 744 N N . CYS A 1 89 ? -18.517 1.133 3.130 1.00 57.53 89 CYS A N 1
ATOM 745 C CA . CYS A 1 89 ? -19.491 0.386 3.916 1.00 57.53 89 CYS A CA 1
ATOM 746 C C . CYS A 1 89 ? -20.730 0.107 3.042 1.00 57.53 89 CYS A C 1
ATOM 748 O O . CYS A 1 89 ? -21.531 1.012 2.800 1.00 57.53 89 CYS A O 1
ATOM 750 N N . THR A 1 90 ? -20.885 -1.121 2.541 1.00 55.19 90 THR A N 1
ATOM 751 C CA . THR A 1 90 ? -22.101 -1.578 1.834 1.00 55.19 90 THR A CA 1
ATOM 752 C C . THR A 1 90 ? -22.857 -2.629 2.622 1.00 55.19 90 THR A C 1
ATOM 754 O O . THR A 1 90 ? -22.205 -3.422 3.337 1.00 55.19 90 THR A O 1
#

Solvent-accessible surface area (backbone atoms only — not comparable to full-atom values): 5158 Å² total; per-residue (Å²): 135,87,75,77,66,69,44,50,72,69,57,47,52,53,52,45,53,55,56,48,63,71,33,73,50,27,71,76,27,58,50,41,77,75,42,80,79,44,81,48,78,55,100,66,25,36,40,34,35,35,37,28,36,23,41,42,92,84,72,75,41,82,41,77,35,39,32,46,30,33,26,35,22,68,77,62,47,76,76,46,76,46,45,45,69,63,80,67,90,124